Protein AF-A0A9E3LNZ0-F1 (afdb_monomer)

Solvent-accessible surface area (backbone atoms only — not comparable to full-atom values): 4791 Å² total; per-residue (Å²): 117,78,33,48,74,44,64,39,75,64,17,44,53,40,47,68,71,41,57,67,79,55,32,54,53,48,52,58,50,50,58,48,36,21,60,39,78,71,76,48,90,49,48,42,74,47,86,97,42,90,62,32,35,37,36,57,56,88,62,34,37,37,34,32,36,62,43,79,91,78,36,32,38,39,31,62,38,50,32,47,72,89,56,71,79,118

Radius of gyration: 11.93 Å; Cα contacts (8 Å, |Δi|>4): 143; chains: 1; bounding box: 29×30×30 Å

Secondary structure (DSSP, 8-state):
-PPEEEE-HHHHHHHHTS-HHHHHHHHHHHHHHHH-TT--TTEEEPTT-TTEEEEEETTEEEEEEEETTTTEEEEEEEEETTTTT-

Structure (mmCIF, N/CA/C/O backbone):
data_AF-A0A9E3LNZ0-F1
#
_entry.id   AF-A0A9E3LNZ0-F1
#
loop_
_atom_site.group_PDB
_atom_site.id
_atom_site.type_symbol
_atom_site.label_atom_id
_atom_site.label_alt_id
_atom_site.label_comp_id
_atom_site.label_asym_id
_atom_site.label_entity_id
_atom_site.label_seq_id
_atom_site.pdbx_PDB_ins_code
_atom_site.Cartn_x
_atom_site.Cartn_y
_atom_site.Cartn_z
_atom_site.occupancy
_atom_site.B_iso_or_equiv
_atom_site.auth_seq_id
_atom_site.auth_comp_id
_atom_site.auth_asym_id
_atom_site.auth_atom_id
_atom_site.pdbx_PDB_model_num
ATOM 1 N N . MET A 1 1 ? -3.186 15.306 9.682 1.00 62.16 1 MET A N 1
ATOM 2 C CA . MET A 1 1 ? -2.854 14.114 10.493 1.00 62.16 1 MET A CA 1
ATOM 3 C C . MET A 1 1 ? -1.891 13.285 9.668 1.00 62.16 1 MET A C 1
ATOM 5 O O . MET A 1 1 ? -2.239 12.995 8.536 1.00 62.16 1 MET A O 1
ATOM 9 N N . ASN A 1 2 ? -0.697 12.983 10.178 1.00 85.31 2 ASN A N 1
ATOM 10 C CA . ASN A 1 2 ? 0.271 12.159 9.451 1.00 85.31 2 ASN A CA 1
ATOM 11 C C . ASN A 1 2 ? 0.164 10.716 9.928 1.00 85.31 2 ASN A C 1
ATOM 13 O O . ASN A 1 2 ? 0.187 10.458 11.128 1.00 85.31 2 ASN A O 1
ATOM 17 N N . TRP A 1 3 ? 0.048 9.806 8.974 1.00 91.94 3 TRP A N 1
ATOM 18 C CA . TRP A 1 3 ? 0.078 8.373 9.183 1.00 91.94 3 TRP A CA 1
ATOM 19 C C . TRP A 1 3 ? 1.495 7.844 9.003 1.00 91.94 3 TRP A C 1
ATOM 21 O O . TRP A 1 3 ? 2.222 8.271 8.103 1.00 91.94 3 TRP A O 1
ATOM 31 N N . THR A 1 4 ? 1.868 6.862 9.813 1.00 94.19 4 THR A N 1
ATOM 32 C CA . THR A 1 4 ? 3.144 6.160 9.660 1.00 94.19 4 THR A CA 1
ATOM 33 C C . THR A 1 4 ? 2.953 4.978 8.718 1.00 94.19 4 THR A C 1
ATOM 35 O O . THR A 1 4 ? 2.078 4.144 8.940 1.00 94.19 4 THR A O 1
ATOM 38 N N . VAL A 1 5 ? 3.760 4.886 7.660 1.00 94.56 5 VAL A N 1
ATOM 39 C CA . VAL A 1 5 ? 3.718 3.752 6.727 1.00 94.56 5 VAL A CA 1
ATOM 40 C C . VAL A 1 5 ? 4.788 2.743 7.117 1.00 94.56 5 VAL A C 1
ATOM 42 O O . VAL A 1 5 ? 5.979 3.033 7.029 1.00 94.56 5 VAL A O 1
ATOM 45 N N . CYS A 1 6 ? 4.360 1.549 7.512 1.00 95.25 6 CYS A N 1
ATOM 46 C CA . CYS A 1 6 ? 5.237 0.468 7.941 1.00 95.25 6 CYS A CA 1
ATOM 47 C C . CYS A 1 6 ? 5.055 -0.734 7.010 1.00 95.25 6 CYS A C 1
ATOM 49 O O . CYS A 1 6 ? 3.973 -1.323 6.995 1.00 95.25 6 CYS A O 1
ATOM 51 N N . PRO A 1 7 ? 6.061 -1.123 6.215 1.00 95.94 7 PRO A N 1
ATOM 52 C CA . PRO A 1 7 ? 6.025 -2.397 5.517 1.00 95.94 7 PRO A CA 1
ATOM 53 C C . PRO A 1 7 ? 6.314 -3.554 6.475 1.00 95.94 7 PRO A C 1
ATOM 55 O O . PRO A 1 7 ? 7.141 -3.449 7.378 1.00 95.94 7 PRO A O 1
ATOM 58 N N . THR A 1 8 ? 5.640 -4.679 6.255 1.00 96.69 8 THR A N 1
ATOM 59 C CA . THR A 1 8 ? 6.075 -5.970 6.803 1.00 96.69 8 THR A CA 1
ATOM 60 C C . THR A 1 8 ? 7.408 -6.391 6.177 1.00 96.69 8 THR A C 1
ATOM 62 O O . THR A 1 8 ? 7.794 -5.881 5.124 1.00 96.69 8 THR A O 1
ATOM 65 N N . LEU A 1 9 ? 8.102 -7.358 6.787 1.00 96.12 9 LEU A N 1
ATOM 66 C CA . LEU A 1 9 ? 9.350 -7.901 6.234 1.00 96.12 9 LEU A CA 1
ATOM 67 C C . LEU A 1 9 ? 9.161 -8.456 4.812 1.00 96.12 9 LEU A C 1
ATOM 69 O O . LEU A 1 9 ? 10.002 -8.231 3.943 1.00 96.12 9 LEU A O 1
ATOM 73 N N . ASP A 1 10 ? 8.037 -9.127 4.555 1.00 95.06 10 ASP A N 1
ATOM 74 C CA . ASP A 1 10 ? 7.722 -9.668 3.231 1.00 95.06 10 ASP A CA 1
ATOM 75 C C . ASP A 1 10 ? 7.444 -8.552 2.221 1.00 95.06 10 ASP A C 1
ATOM 77 O O . ASP A 1 10 ? 8.018 -8.550 1.131 1.00 95.06 10 ASP A O 1
ATOM 81 N N . ALA A 1 11 ? 6.644 -7.550 2.598 1.00 95.50 11 ALA A N 1
ATOM 82 C CA . ALA A 1 11 ? 6.389 -6.391 1.746 1.00 95.50 11 ALA A CA 1
ATOM 83 C C . ALA A 1 11 ? 7.664 -5.590 1.450 1.00 95.50 11 ALA A C 1
ATOM 85 O O . ALA A 1 11 ? 7.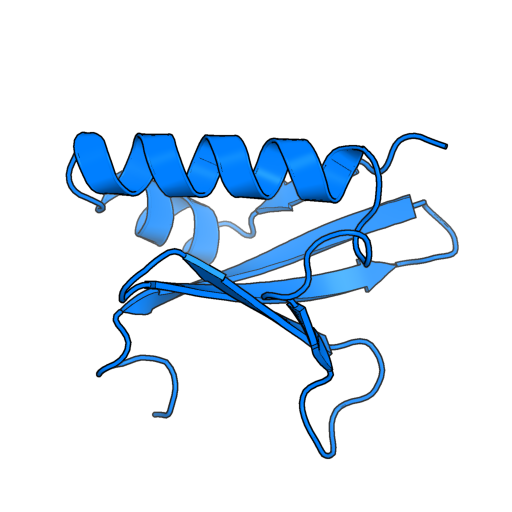832 -5.089 0.338 1.00 95.50 11 ALA A O 1
ATOM 86 N N . GLN A 1 12 ? 8.574 -5.477 2.420 1.00 96.81 12 GLN A N 1
ATOM 87 C CA . GLN A 1 12 ? 9.865 -4.830 2.219 1.00 96.81 12 GLN A CA 1
ATOM 88 C C . GLN A 1 12 ? 10.702 -5.587 1.181 1.00 96.81 12 GLN A C 1
ATOM 90 O O . GLN A 1 12 ? 11.174 -4.978 0.224 1.00 96.81 12 GLN A O 1
ATOM 95 N N . ARG A 1 13 ? 10.821 -6.914 1.306 1.00 96.25 13 ARG A N 1
ATOM 96 C CA . ARG A 1 13 ? 11.531 -7.751 0.322 1.00 96.25 13 ARG A CA 1
ATOM 97 C C . ARG A 1 13 ? 10.915 -7.642 -1.071 1.00 96.25 13 ARG A C 1
ATOM 99 O O . ARG A 1 13 ? 11.633 -7.515 -2.059 1.00 96.25 13 ARG A O 1
ATOM 106 N N . GLN A 1 14 ? 9.586 -7.650 -1.152 1.00 95.38 14 GLN A N 1
ATOM 107 C CA . GLN A 1 14 ? 8.859 -7.475 -2.408 1.00 95.38 14 GLN A CA 1
ATOM 108 C C . GLN A 1 14 ? 9.142 -6.111 -3.043 1.00 95.38 14 GLN A C 1
ATOM 110 O O . GLN A 1 14 ? 9.377 -6.047 -4.244 1.00 95.38 14 GLN A O 1
ATOM 115 N N . LEU A 1 15 ? 9.166 -5.033 -2.249 1.00 95.12 15 LEU A N 1
ATOM 116 C CA . LEU A 1 15 ? 9.529 -3.688 -2.704 1.00 95.12 15 LEU A CA 1
ATOM 117 C C . LEU A 1 15 ? 10.968 -3.616 -3.218 1.00 95.12 15 LEU A C 1
ATOM 119 O O . LEU A 1 15 ? 11.221 -2.975 -4.237 1.00 95.12 15 LEU A O 1
ATOM 123 N N . GLU A 1 16 ? 11.906 -4.244 -2.512 1.00 94.38 16 GLU A N 1
ATOM 124 C CA . GLU A 1 16 ? 13.325 -4.269 -2.874 1.00 94.38 16 GLU A CA 1
ATOM 125 C C . GLU A 1 16 ? 13.568 -5.021 -4.189 1.00 94.38 16 GLU A C 1
ATOM 127 O O . GLU A 1 16 ? 14.389 -4.572 -4.992 1.00 94.38 16 GLU A O 1
ATOM 132 N N . ALA A 1 17 ? 12.798 -6.085 -4.443 1.00 94.75 17 ALA A N 1
ATOM 133 C CA . ALA A 1 17 ? 12.848 -6.888 -5.665 1.00 94.75 17 ALA A CA 1
ATOM 134 C C . ALA A 1 17 ? 12.276 -6.187 -6.914 1.00 94.75 17 ALA A C 1
ATOM 136 O O . ALA A 1 17 ? 12.463 -6.676 -8.027 1.00 94.75 17 ALA A O 1
ATOM 137 N N . LEU A 1 18 ? 11.585 -5.052 -6.760 1.00 94.19 18 LEU A N 1
ATOM 138 C CA . LEU A 1 18 ? 11.048 -4.294 -7.890 1.00 94.19 18 LEU A CA 1
ATOM 139 C C . LEU A 1 18 ? 12.149 -3.590 -8.681 1.00 94.19 18 LEU A C 1
ATOM 141 O O . LEU A 1 18 ? 13.051 -2.962 -8.117 1.00 94.19 18 LEU A O 1
ATOM 145 N N . ASP A 1 19 ? 11.966 -3.540 -9.998 1.00 94.75 19 ASP A N 1
ATOM 146 C 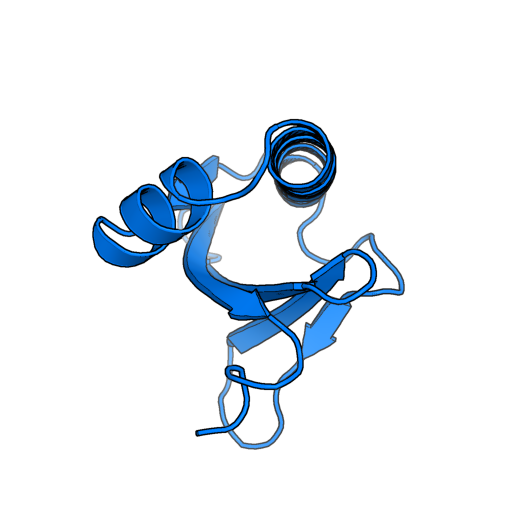CA . ASP A 1 19 ? 12.734 -2.678 -10.886 1.00 94.75 19 ASP A CA 1
ATOM 147 C C . ASP A 1 19 ? 12.676 -1.225 -10.392 1.00 94.75 19 ASP A C 1
ATOM 149 O O . ASP A 1 19 ? 11.619 -0.719 -9.989 1.00 94.75 19 ASP A O 1
ATOM 153 N N . ARG A 1 20 ? 13.798 -0.507 -10.489 1.00 95.56 20 ARG A N 1
ATOM 154 C CA . ARG A 1 20 ? 13.937 0.859 -9.957 1.00 95.56 20 ARG A CA 1
ATOM 155 C C . ARG A 1 20 ? 12.788 1.811 -10.353 1.00 95.56 20 ARG A C 1
ATOM 157 O O . ARG A 1 20 ? 12.224 2.433 -9.454 1.00 95.56 20 ARG A O 1
ATOM 164 N N . PRO A 1 21 ? 12.338 1.881 -11.627 1.00 95.88 21 PRO A N 1
ATOM 165 C CA . PRO A 1 21 ? 11.239 2.774 -12.011 1.00 95.88 21 PRO A CA 1
ATOM 166 C C . PRO A 1 21 ? 9.885 2.390 -11.399 1.00 95.88 21 PRO A C 1
ATOM 168 O O . PRO A 1 21 ? 9.000 3.231 -11.224 1.00 95.88 21 PRO A O 1
ATOM 171 N N . VAL A 1 22 ? 9.671 1.105 -11.114 1.00 95.00 22 VAL A N 1
ATOM 172 C CA . VAL A 1 22 ? 8.463 0.629 -10.437 1.00 95.00 22 VAL A CA 1
ATOM 173 C C . VAL A 1 22 ? 8.548 0.975 -8.957 1.00 95.00 22 VAL A C 1
ATOM 175 O O . VAL A 1 22 ? 7.617 1.588 -8.431 1.00 95.00 22 VAL A O 1
ATOM 178 N N . ARG A 1 23 ? 9.670 0.645 -8.312 1.00 95.88 23 ARG A N 1
ATOM 179 C CA . ARG A 1 23 ? 9.910 0.917 -6.894 1.00 95.88 23 ARG A CA 1
ATOM 180 C C . ARG A 1 23 ? 9.700 2.389 -6.555 1.00 95.88 23 ARG A C 1
ATOM 182 O O . ARG A 1 23 ? 8.947 2.698 -5.637 1.00 95.88 23 ARG A O 1
ATOM 189 N N . ASP A 1 24 ? 10.253 3.295 -7.359 1.00 96.31 24 ASP A N 1
ATOM 190 C CA . ASP A 1 24 ? 10.117 4.741 -7.153 1.00 96.31 24 ASP A CA 1
ATOM 191 C C . ASP A 1 24 ? 8.654 5.207 -7.240 1.00 96.31 24 ASP A C 1
ATOM 193 O O . ASP A 1 24 ? 8.207 6.055 -6.461 1.00 96.31 24 ASP A O 1
ATOM 197 N N . ARG A 1 25 ? 7.869 4.633 -8.164 1.00 95.56 25 ARG A N 1
ATOM 198 C CA . ARG A 1 25 ? 6.429 4.918 -8.266 1.00 95.56 25 ARG A CA 1
ATOM 199 C C . ARG A 1 25 ? 5.667 4.407 -7.049 1.00 95.56 25 ARG A C 1
ATOM 201 O O . ARG A 1 25 ? 4.776 5.109 -6.573 1.00 95.56 25 ARG A O 1
ATOM 208 N N . VAL A 1 26 ? 6.005 3.218 -6.549 1.00 94.81 26 VAL A N 1
ATOM 209 C CA . VAL A 1 26 ? 5.363 2.647 -5.360 1.00 94.81 26 VAL A CA 1
ATOM 210 C C . VAL A 1 26 ? 5.708 3.465 -4.118 1.00 94.81 26 VAL A C 1
ATOM 212 O O . VAL A 1 26 ? 4.790 3.862 -3.408 1.00 94.81 26 VAL A O 1
ATOM 215 N N . ILE A 1 27 ? 6.977 3.825 -3.902 1.00 94.44 27 ILE A N 1
ATOM 216 C CA . ILE A 1 27 ? 7.407 4.665 -2.770 1.00 94.44 27 ILE A CA 1
ATOM 217 C C . ILE A 1 27 ? 6.687 6.018 -2.786 1.00 94.44 27 ILE A C 1
ATOM 219 O O . ILE A 1 27 ? 6.133 6.433 -1.769 1.00 94.44 27 ILE A O 1
ATOM 223 N N . LYS A 1 28 ? 6.605 6.687 -3.945 1.00 94.00 28 LYS A N 1
ATOM 224 C CA . LYS A 1 28 ? 5.834 7.937 -4.078 1.00 94.00 28 LYS A CA 1
ATOM 225 C C . LYS A 1 28 ? 4.357 7.749 -3.735 1.00 94.00 28 LYS A C 1
ATOM 227 O O . LYS A 1 28 ? 3.737 8.653 -3.183 1.00 94.00 28 LYS A O 1
ATOM 232 N N . ALA A 1 29 ? 3.780 6.600 -4.074 1.00 93.38 29 ALA A N 1
ATOM 233 C CA . ALA A 1 29 ? 2.393 6.300 -3.754 1.00 93.38 29 ALA A CA 1
ATOM 234 C C . ALA A 1 29 ? 2.197 6.011 -2.253 1.00 93.38 29 ALA A C 1
ATOM 236 O O . ALA A 1 29 ? 1.226 6.492 -1.676 1.00 93.38 29 ALA A O 1
ATOM 237 N N . LEU A 1 30 ? 3.139 5.313 -1.608 1.00 92.38 30 LEU A N 1
ATOM 238 C CA . LEU A 1 30 ? 3.155 5.088 -0.158 1.00 92.38 30 LEU A CA 1
ATOM 239 C C . LEU A 1 30 ? 3.302 6.400 0.622 1.00 92.38 30 LEU A C 1
ATOM 241 O O . LEU A 1 30 ? 2.561 6.627 1.572 1.00 92.38 30 LEU A O 1
ATOM 245 N N . ALA A 1 31 ? 4.171 7.308 0.176 1.00 91.62 31 ALA A N 1
ATOM 246 C CA . ALA A 1 31 ? 4.311 8.632 0.784 1.00 91.62 31 ALA A CA 1
ATOM 247 C C . ALA A 1 31 ? 2.994 9.433 0.753 1.00 91.62 31 ALA A C 1
ATOM 249 O O . ALA A 1 31 ? 2.692 10.164 1.688 1.00 91.62 31 ALA A O 1
ATOM 250 N N . ARG A 1 32 ? 2.164 9.255 -0.285 1.00 90.88 32 ARG A N 1
ATOM 251 C CA . ARG A 1 32 ? 0.824 9.866 -0.336 1.00 90.88 32 ARG A CA 1
ATOM 252 C C . ARG A 1 32 ? -0.145 9.238 0.667 1.00 90.88 32 ARG A C 1
ATOM 254 O O . ARG A 1 32 ? -0.950 9.966 1.237 1.00 90.88 32 ARG A O 1
ATOM 261 N N . LEU A 1 33 ? -0.049 7.926 0.911 1.00 89.56 33 LEU A N 1
ATOM 262 C CA . LEU A 1 33 ? -0.845 7.260 1.952 1.00 89.56 33 LEU A CA 1
ATOM 263 C C . LEU A 1 33 ? -0.496 7.765 3.357 1.00 89.56 33 LEU A C 1
ATOM 265 O O . LEU A 1 33 ? -1.371 7.787 4.215 1.00 89.56 33 LEU A O 1
ATOM 269 N N . ALA A 1 34 ? 0.752 8.188 3.584 1.00 89.50 34 ALA A N 1
ATOM 270 C CA . ALA A 1 34 ? 1.164 8.799 4.847 1.00 89.50 34 ALA A CA 1
ATOM 271 C C . ALA A 1 34 ? 0.423 10.123 5.126 1.00 89.50 34 ALA A C 1
ATOM 273 O O . ALA A 1 34 ? 0.159 10.455 6.277 1.00 89.50 34 ALA A O 1
ATOM 274 N N . CYS A 1 35 ? 0.061 10.885 4.088 1.00 90.00 35 CYS A N 1
ATOM 275 C CA . CYS A 1 35 ? -0.729 12.109 4.249 1.00 90.00 35 CYS A CA 1
ATOM 276 C C . CYS A 1 35 ? -2.210 11.801 4.496 1.00 90.00 35 CYS A C 1
ATOM 278 O O . CYS A 1 35 ? -2.827 12.377 5.387 1.00 90.00 35 CYS A O 1
ATOM 280 N N . ASP A 1 36 ? -2.775 10.901 3.692 1.00 87.94 36 ASP A N 1
ATOM 281 C CA . ASP A 1 36 ? -4.141 10.411 3.848 1.00 87.94 36 ASP A CA 1
ATOM 282 C C . ASP A 1 36 ? -4.263 9.017 3.197 1.00 87.94 36 ASP A C 1
ATOM 284 O O . ASP A 1 36 ? -4.138 8.890 1.969 1.00 87.94 36 ASP A O 1
ATOM 288 N N . PRO A 1 37 ? -4.551 7.960 3.979 1.00 84.12 37 PRO A N 1
ATOM 289 C CA . PRO A 1 37 ? -4.666 6.603 3.466 1.00 84.12 37 PRO A CA 1
ATOM 290 C C . PRO A 1 37 ? -5.839 6.380 2.509 1.00 84.12 37 PRO A C 1
ATOM 292 O O . PRO A 1 37 ? -5.917 5.313 1.894 1.00 84.12 37 PRO A O 1
ATOM 295 N N . TYR A 1 38 ? -6.758 7.341 2.395 1.00 84.38 38 TYR A N 1
ATOM 296 C CA . TYR A 1 38 ? -7.950 7.277 1.552 1.00 84.38 38 TYR A CA 1
ATOM 297 C C . TYR A 1 38 ? -7.915 8.257 0.372 1.00 84.38 38 TYR A C 1
ATOM 299 O O . TYR A 1 38 ? -8.714 8.103 -0.550 1.00 84.38 38 TYR A O 1
ATOM 307 N N . ALA A 1 39 ? -6.985 9.219 0.345 1.00 75.81 39 ALA A N 1
ATOM 308 C CA . ALA A 1 39 ? -6.992 10.331 -0.617 1.00 75.81 39 ALA A CA 1
ATOM 309 C C . ALA A 1 39 ? -6.820 9.925 -2.088 1.00 75.81 39 ALA A C 1
ATOM 311 O O . ALA A 1 39 ? -7.099 10.708 -2.996 1.00 75.81 39 ALA A O 1
ATOM 312 N N . SER A 1 40 ? -6.316 8.722 -2.362 1.00 81.38 40 SER A N 1
ATOM 313 C CA . SER A 1 40 ? -6.062 8.288 -3.733 1.00 81.38 40 SER A CA 1
ATOM 314 C C . SER A 1 40 ? -7.292 7.593 -4.332 1.00 81.38 40 SER A C 1
ATOM 316 O O . SER A 1 40 ? -7.738 6.583 -3.785 1.00 81.38 40 SER A O 1
ATOM 318 N N . PRO A 1 41 ? -7.778 7.999 -5.526 1.00 80.69 41 PRO A N 1
ATOM 319 C CA . PRO A 1 41 ? -8.889 7.319 -6.211 1.00 80.69 41 PRO A CA 1
ATOM 320 C C . PRO A 1 41 ? -8.543 5.876 -6.623 1.00 80.69 41 PRO A C 1
ATOM 322 O O . PRO A 1 41 ? -9.408 5.086 -7.003 1.00 80.69 41 PRO A O 1
ATOM 325 N N . ASN A 1 42 ? -7.260 5.515 -6.547 1.00 90.50 42 ASN A N 1
ATOM 326 C CA . ASN A 1 42 ? -6.761 4.173 -6.817 1.00 90.50 42 ASN A CA 1
ATOM 327 C C . ASN A 1 42 ? -6.806 3.248 -5.592 1.00 90.50 42 ASN A C 1
ATOM 329 O O . ASN A 1 42 ? -6.413 2.082 -5.710 1.00 90.50 42 ASN A O 1
ATOM 333 N N . VAL A 1 43 ? -7.268 3.747 -4.443 1.00 92.69 43 VAL A N 1
ATOM 334 C CA . VAL A 1 43 ? -7.532 2.966 -3.235 1.00 92.69 43 VAL A CA 1
ATOM 335 C C . VAL A 1 43 ? -8.935 2.379 -3.311 1.00 92.69 43 VAL A C 1
ATOM 337 O O . VAL A 1 43 ? -9.908 3.072 -3.593 1.00 92.69 43 VAL A O 1
ATOM 340 N N . LYS A 1 44 ? -9.056 1.079 -3.043 1.00 91.38 44 LYS A N 1
ATOM 341 C CA . LYS A 1 44 ? -10.350 0.422 -2.830 1.00 91.38 44 LYS A CA 1
ATOM 342 C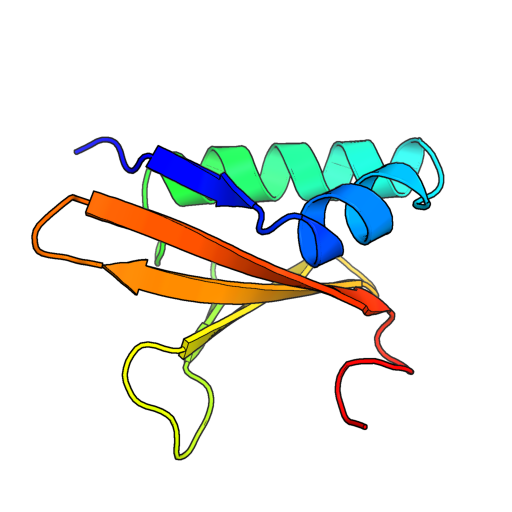 C . LYS A 1 44 ? -10.294 -0.454 -1.592 1.00 91.38 44 LYS A C 1
ATOM 344 O O . LYS A 1 44 ? -9.328 -1.192 -1.410 1.00 91.38 44 LYS A O 1
ATOM 349 N N . ALA A 1 45 ? -11.349 -0.414 -0.784 1.00 90.06 45 ALA A N 1
ATOM 350 C CA . ALA A 1 45 ? -11.551 -1.400 0.268 1.00 90.06 45 ALA A CA 1
ATOM 351 C C . ALA A 1 45 ? -11.758 -2.788 -0.360 1.00 90.06 45 ALA A C 1
ATOM 353 O O . ALA A 1 45 ? -12.461 -2.931 -1.368 1.00 90.06 45 ALA A O 1
ATOM 354 N N . LEU A 1 46 ? -11.135 -3.811 0.220 1.00 86.38 46 LEU A N 1
ATOM 355 C CA . LEU A 1 46 ? -11.340 -5.189 -0.214 1.00 86.38 46 LEU A CA 1
ATOM 356 C C . LEU A 1 46 ? -12.667 -5.714 0.338 1.00 86.38 46 LEU A C 1
ATOM 358 O O . LEU A 1 46 ? -12.978 -5.558 1.520 1.00 86.38 46 LEU A O 1
ATOM 362 N N . ARG A 1 47 ? -13.458 -6.366 -0.521 1.00 78.81 47 ARG A N 1
ATOM 363 C CA . ARG A 1 47 ? -14.728 -6.978 -0.108 1.00 78.81 47 ARG A CA 1
ATOM 364 C C . ARG A 1 47 ? -14.463 -8.107 0.892 1.00 78.81 47 ARG A C 1
ATOM 366 O O . ARG A 1 47 ? -13.548 -8.901 0.703 1.00 78.81 47 ARG A O 1
ATOM 373 N N . GLY A 1 48 ? -15.265 -8.166 1.955 1.00 69.25 48 GLY A N 1
ATOM 374 C CA . GLY A 1 48 ? -15.229 -9.248 2.946 1.00 69.25 48 GLY A CA 1
ATOM 375 C C . GLY A 1 48 ? -14.117 -9.167 4.001 1.00 69.25 48 GLY A C 1
ATOM 376 O O . GLY A 1 48 ? -14.114 -9.986 4.912 1.00 69.25 48 GLY A O 1
ATOM 377 N N . LYS A 1 49 ? -13.199 -8.188 3.941 1.00 70.31 49 LYS A N 1
ATOM 378 C CA . LYS A 1 49 ? -12.136 -8.011 4.950 1.00 70.31 49 LYS A CA 1
ATOM 379 C C . LYS A 1 49 ? -12.113 -6.567 5.463 1.00 70.31 49 LYS A C 1
ATOM 381 O O . LYS A 1 49 ? -11.549 -5.684 4.819 1.00 70.31 49 LYS A O 1
ATOM 386 N N . LYS A 1 50 ? -12.740 -6.324 6.624 1.00 75.50 50 LYS A N 1
ATOM 387 C CA . LYS A 1 50 ? -12.752 -5.002 7.281 1.00 75.50 50 LYS A CA 1
ATOM 388 C C . LYS A 1 50 ? -11.319 -4.503 7.501 1.00 75.50 50 LYS A C 1
ATOM 390 O O . LYS A 1 50 ? -10.443 -5.275 7.876 1.00 75.50 50 LYS A O 1
ATOM 395 N N . GLY A 1 51 ? -11.091 -3.217 7.235 1.00 81.94 51 GLY A N 1
ATOM 396 C CA . GLY A 1 51 ? -9.796 -2.570 7.459 1.00 81.94 51 GLY A CA 1
ATOM 397 C C . GLY A 1 51 ? -8.697 -2.921 6.452 1.00 81.94 51 GLY A C 1
ATOM 398 O O . GLY A 1 51 ? -7.568 -2.487 6.655 1.00 81.94 51 GLY A O 1
ATOM 399 N N . ARG A 1 52 ? -8.998 -3.667 5.374 1.00 89.88 52 ARG A N 1
ATOM 400 C CA . ARG A 1 52 ? -8.035 -3.969 4.302 1.00 89.88 52 ARG A CA 1
ATOM 401 C C . ARG A 1 52 ? -8.320 -3.175 3.036 1.00 89.88 52 ARG A C 1
ATOM 403 O O . ARG A 1 52 ? -9.450 -3.135 2.542 1.00 89.88 52 ARG A O 1
ATOM 410 N N . TYR A 1 53 ? -7.263 -2.620 2.468 1.00 93.31 53 TYR A N 1
ATOM 411 C CA . TYR A 1 53 ? -7.308 -1.751 1.307 1.00 93.31 53 TYR A CA 1
ATOM 412 C C . TYR A 1 53 ? -6.316 -2.220 0.255 1.00 93.31 53 TYR A C 1
ATOM 414 O O . TYR A 1 53 ? -5.305 -2.859 0.545 1.00 93.31 53 TYR A O 1
ATOM 422 N N . ARG A 1 54 ? -6.626 -1.883 -0.992 1.00 92.81 54 ARG A N 1
ATOM 423 C CA . ARG A 1 54 ? -5.766 -2.108 -2.144 1.00 92.81 54 ARG A CA 1
ATOM 424 C C . ARG A 1 54 ? -5.534 -0.789 -2.853 1.00 92.81 54 ARG A C 1
ATOM 426 O O . ARG A 1 54 ? -6.480 -0.224 -3.404 1.00 92.81 54 ARG A O 1
ATOM 433 N N . LEU A 1 55 ? -4.279 -0.372 -2.931 1.00 94.44 55 LEU A N 1
ATOM 434 C CA . LEU A 1 55 ? -3.828 0.726 -3.775 1.00 94.44 55 LEU A CA 1
ATOM 435 C C . LEU A 1 55 ? -3.296 0.176 -5.104 1.00 94.44 55 LEU A C 1
ATOM 437 O O . LEU A 1 55 ? -2.461 -0.727 -5.131 1.00 94.44 55 LEU A O 1
ATOM 441 N N . ARG A 1 56 ? -3.774 0.724 -6.225 1.00 94.31 56 ARG A N 1
ATOM 442 C CA . ARG A 1 56 ? -3.242 0.423 -7.563 1.00 94.31 56 ARG A CA 1
ATOM 443 C C . ARG A 1 56 ? -2.134 1.407 -7.945 1.00 94.31 56 ARG A C 1
ATOM 445 O O . ARG A 1 56 ? -2.358 2.614 -7.941 1.00 94.31 56 ARG A O 1
ATOM 452 N N . VAL A 1 57 ? -0.987 0.880 -8.371 1.00 93.94 57 VAL A N 1
ATOM 453 C CA . VAL A 1 57 ? 0.151 1.6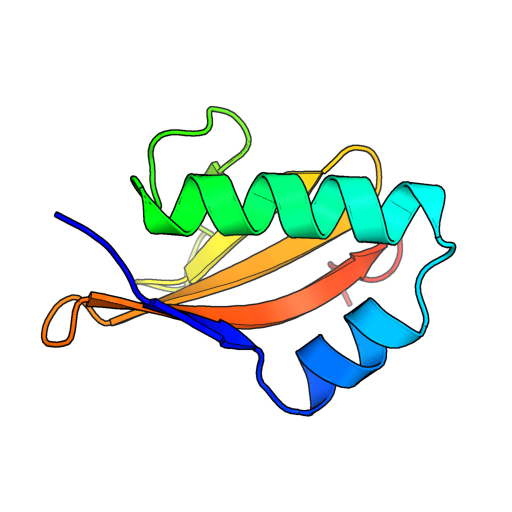42 -8.908 1.00 93.94 57 VAL A CA 1
ATOM 454 C C . VAL A 1 57 ? 0.521 1.061 -10.275 1.00 93.94 57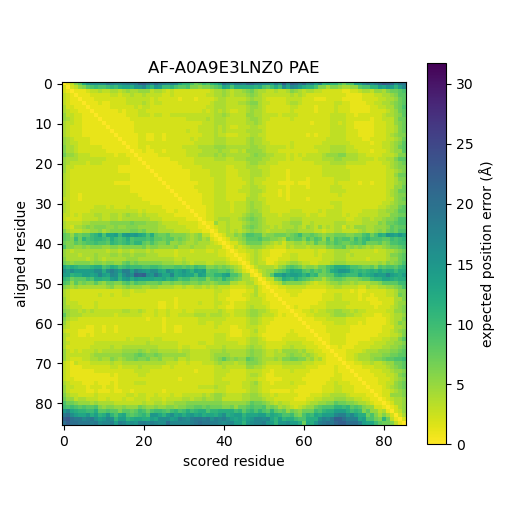 VAL A C 1
ATOM 456 O O . VAL A 1 57 ? 1.357 0.171 -10.400 1.00 93.94 57 VAL A O 1
ATOM 459 N N . GLY A 1 58 ? -0.165 1.517 -11.327 1.00 92.38 58 GLY A N 1
ATOM 460 C CA . GLY A 1 58 ? -0.043 0.922 -12.663 1.00 92.38 58 GLY A CA 1
ATOM 461 C C . GLY A 1 58 ? -0.481 -0.548 -12.674 1.00 92.38 58 GLY A C 1
ATOM 462 O O . GLY A 1 58 ? -1.651 -0.856 -12.404 1.00 92.38 58 GLY A O 1
ATOM 463 N N . ASP A 1 59 ? 0.461 -1.443 -12.977 1.00 93.81 59 ASP A N 1
ATOM 464 C CA . ASP A 1 59 ? 0.272 -2.898 -12.941 1.00 93.81 59 ASP A CA 1
ATOM 465 C C . ASP A 1 59 ? 0.555 -3.531 -11.577 1.00 93.81 59 ASP A C 1
ATOM 467 O O . ASP A 1 59 ? 0.244 -4.702 -11.376 1.00 93.81 59 ASP A O 1
ATOM 471 N N . TRP A 1 60 ? 1.034 -2.761 -10.606 1.00 94.38 60 TRP A N 1
ATOM 472 C CA . TRP A 1 60 ? 1.315 -3.235 -9.256 1.00 94.38 60 TRP A CA 1
ATOM 473 C C . TRP A 1 60 ? 0.162 -2.924 -8.308 1.00 94.38 60 TRP A C 1
ATOM 475 O O . TRP A 1 60 ? -0.598 -1.965 -8.496 1.00 94.38 60 TRP A O 1
ATOM 485 N N . ARG A 1 61 ? -0.014 -3.780 -7.307 1.00 94.31 61 ARG A N 1
ATOM 486 C CA . ARG A 1 61 ? -1.013 -3.647 -6.249 1.00 94.31 61 ARG A CA 1
ATOM 487 C C . ARG A 1 61 ? -0.304 -3.685 -4.914 1.00 94.31 61 ARG A C 1
ATOM 489 O O . ARG A 1 61 ? 0.523 -4.555 -4.677 1.00 94.31 61 ARG A O 1
ATOM 496 N N . VAL A 1 62 ? -0.666 -2.735 -4.069 1.00 95.00 62 VAL A N 1
ATOM 497 C CA . VAL A 1 62 ? -0.210 -2.648 -2.690 1.00 95.00 62 VAL A CA 1
ATOM 498 C C . VAL A 1 62 ? -1.402 -2.979 -1.808 1.00 95.00 62 VAL A C 1
ATOM 500 O O . VAL A 1 62 ? -2.413 -2.270 -1.855 1.00 95.00 62 VAL A O 1
ATOM 503 N N . LEU A 1 63 ? -1.308 -4.061 -1.044 1.00 94.25 63 LEU A N 1
ATOM 504 C CA . LEU A 1 63 ? -2.289 -4.415 -0.027 1.00 94.25 63 LEU A CA 1
ATOM 505 C C . LEU A 1 63 ? -1.818 -3.865 1.310 1.00 94.25 63 LEU A C 1
ATOM 507 O O . LEU A 1 63 ? -0.681 -4.091 1.723 1.00 94.25 63 LEU A O 1
ATOM 511 N N . TYR A 1 64 ? -2.699 -3.141 1.985 1.00 94.69 64 TYR A N 1
ATOM 512 C CA . TYR A 1 64 ? -2.391 -2.568 3.284 1.00 94.69 64 TYR A CA 1
ATOM 513 C C . TYR A 1 64 ? -3.596 -2.599 4.211 1.00 94.69 64 TYR A C 1
ATOM 515 O O . TYR A 1 64 ? -4.751 -2.697 3.778 1.00 94.69 64 TYR A O 1
ATOM 523 N N . THR A 1 65 ? -3.314 -2.512 5.501 1.00 93.56 65 THR A N 1
ATOM 524 C CA . THR A 1 65 ? -4.317 -2.357 6.549 1.00 93.56 65 THR A CA 1
ATOM 525 C C . THR A 1 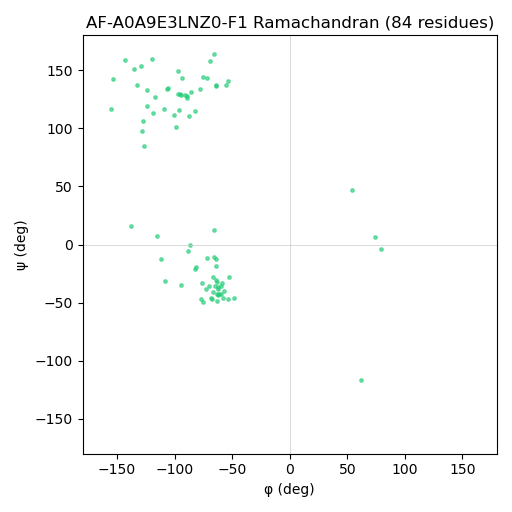65 ? -4.088 -1.070 7.312 1.00 93.56 65 THR A C 1
ATOM 527 O O . THR A 1 65 ? -3.002 -0.494 7.263 1.00 93.56 65 THR A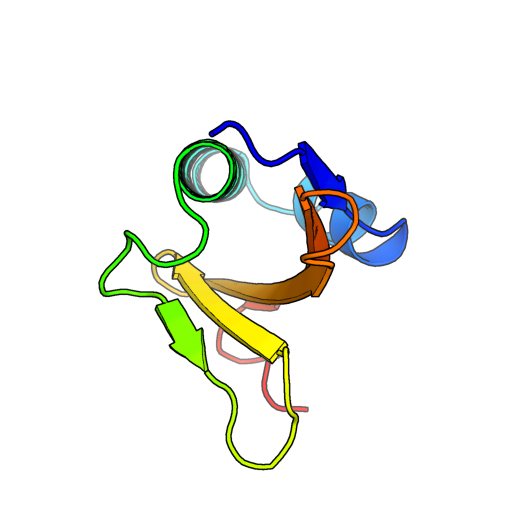 O 1
ATOM 530 N N . LEU A 1 66 ? -5.131 -0.606 7.991 1.00 92.19 66 LEU A N 1
ATOM 531 C CA . LEU A 1 66 ? -5.079 0.614 8.783 1.00 92.19 66 LEU A CA 1
ATOM 532 C C . LEU A 1 66 ? -5.326 0.292 10.243 1.00 92.19 66 LEU A C 1
ATOM 534 O O . LEU A 1 66 ? -6.352 -0.305 10.567 1.00 92.19 66 LEU A O 1
ATOM 538 N N . ASP A 1 67 ? -4.413 0.747 11.087 1.00 90.25 67 ASP A N 1
ATOM 539 C CA . ASP A 1 67 ? -4.637 0.867 12.516 1.00 90.25 67 ASP A CA 1
ATOM 540 C C . ASP A 1 67 ? -4.957 2.333 12.820 1.00 90.25 67 ASP A C 1
ATOM 542 O O . ASP A 1 67 ? -4.124 3.222 12.629 1.00 90.25 67 ASP A O 1
ATOM 546 N N . ARG A 1 68 ? -6.209 2.594 13.202 1.00 87.06 68 ARG A N 1
ATOM 547 C CA . ARG A 1 68 ? -6.708 3.954 13.444 1.00 87.06 68 ARG A CA 1
ATOM 548 C C . ARG A 1 68 ? -6.341 4.466 14.830 1.00 87.06 68 ARG A C 1
ATOM 550 O O . ARG A 1 68 ? -6.322 5.680 15.002 1.00 87.06 68 ARG A O 1
ATOM 557 N N . ASP A 1 69 ? -6.040 3.572 15.766 1.00 89.12 69 ASP A N 1
ATOM 558 C CA . ASP A 1 69 ? -5.736 3.938 17.147 1.00 89.12 69 ASP A CA 1
ATOM 559 C C . ASP A 1 69 ? -4.320 4.519 17.239 1.00 89.12 69 ASP A C 1
ATOM 561 O O . ASP A 1 69 ? -4.076 5.458 17.993 1.00 89.12 69 ASP A O 1
ATOM 565 N N . VAL A 1 70 ? -3.405 4.027 16.392 1.00 91.00 70 VAL A N 1
ATOM 566 C CA . VAL A 1 70 ? -2.009 4.501 16.311 1.00 91.00 70 VAL A CA 1
ATOM 567 C C . VAL A 1 70 ? -1.636 5.169 14.980 1.00 91.00 70 VAL A C 1
ATOM 569 O O . VAL A 1 70 ? -0.472 5.492 14.758 1.00 91.00 70 VAL A O 1
ATOM 572 N N . LEU A 1 71 ? -2.608 5.407 14.090 1.00 91.06 71 LEU A N 1
ATOM 573 C CA . LEU A 1 71 ? -2.419 6.043 12.775 1.00 91.06 71 LEU A CA 1
ATOM 574 C C . LEU A 1 71 ? -1.346 5.355 11.908 1.00 91.06 71 LEU A C 1
ATOM 576 O O . LEU A 1 71 ? -0.494 6.005 11.296 1.00 91.06 71 LEU A O 1
ATOM 580 N N . VAL A 1 72 ? -1.398 4.024 11.826 1.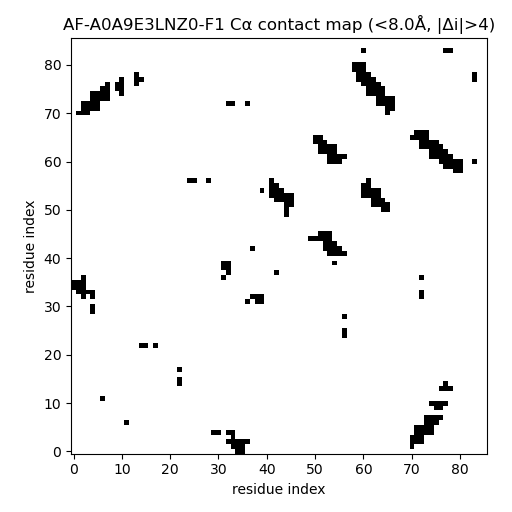00 93.44 72 VAL A N 1
ATOM 581 C CA . VAL A 1 72 ? -0.445 3.218 11.047 1.00 93.44 72 VAL A CA 1
ATOM 582 C C . VAL A 1 72 ? -1.085 2.666 9.775 1.00 93.44 72 VAL A C 1
ATOM 584 O O . VAL A 1 72 ? -2.173 2.089 9.789 1.00 93.44 72 VAL A O 1
ATOM 587 N N . VAL A 1 73 ? -0.363 2.805 8.664 1.00 94.25 73 VAL A N 1
ATOM 588 C CA . VAL A 1 73 ? -0.596 2.110 7.396 1.00 94.25 73 VAL A CA 1
ATOM 589 C C . VAL A 1 73 ? 0.363 0.926 7.332 1.00 94.25 73 VAL A C 1
ATOM 591 O O . VAL A 1 73 ? 1.542 1.086 7.018 1.00 94.25 73 VAL A O 1
ATOM 594 N N . LEU A 1 74 ? -0.138 -0.273 7.617 1.00 95.62 74 LEU A N 1
ATOM 595 C CA . LEU A 1 74 ? 0.658 -1.495 7.545 1.00 95.62 74 LEU A CA 1
ATOM 596 C C . LEU A 1 74 ? 0.606 -2.056 6.123 1.00 95.62 74 LEU A C 1
ATOM 598 O O . LEU A 1 74 ? -0.438 -2.547 5.690 1.00 95.62 74 LEU A O 1
ATOM 602 N N . VAL A 1 75 ? 1.719 -1.997 5.393 1.00 96.44 75 VAL A N 1
ATOM 603 C CA . VAL A 1 75 ? 1.830 -2.584 4.051 1.00 96.44 75 VAL A CA 1
ATOM 604 C C . VAL A 1 75 ? 2.126 -4.073 4.184 1.00 96.44 75 VAL A C 1
ATOM 606 O O . VAL A 1 75 ? 3.178 -4.480 4.677 1.00 96.44 75 VAL A O 1
ATOM 609 N N . VAL A 1 76 ? 1.173 -4.885 3.740 1.00 95.31 76 VAL A N 1
ATOM 610 C CA . VAL A 1 76 ? 1.207 -6.344 3.880 1.00 95.31 76 VAL A CA 1
ATOM 611 C C . VAL A 1 76 ? 1.792 -7.000 2.637 1.00 95.31 76 VAL A C 1
ATOM 613 O O . VAL A 1 76 ? 2.495 -7.992 2.756 1.00 95.31 76 VAL A O 1
ATOM 616 N N . GLU A 1 77 ? 1.530 -6.444 1.453 1.00 94.75 77 GLU A N 1
ATOM 617 C CA . GLU A 1 77 ? 1.959 -7.059 0.198 1.00 94.75 77 GLU A CA 1
ATOM 618 C C . GLU A 1 77 ? 2.135 -6.018 -0.909 1.00 94.75 77 GLU A C 1
ATOM 620 O O . GLU A 1 77 ? 1.334 -5.084 -1.033 1.00 94.75 77 GLU A O 1
ATOM 625 N N . VAL A 1 78 ? 3.152 -6.207 -1.745 1.00 95.19 78 VAL A N 1
ATOM 626 C CA . VAL A 1 78 ? 3.374 -5.482 -2.995 1.00 95.19 78 VAL A CA 1
ATOM 627 C C . VAL A 1 78 ? 3.575 -6.495 -4.114 1.00 95.19 78 VAL A C 1
ATOM 629 O O . VAL A 1 78 ? 4.623 -7.119 -4.222 1.00 95.19 78 VAL A O 1
ATOM 632 N N . ALA A 1 79 ? 2.567 -6.646 -4.967 1.00 94.00 79 ALA A N 1
ATOM 633 C CA . ALA A 1 79 ? 2.548 -7.696 -5.980 1.00 94.00 79 ALA A CA 1
ATOM 634 C C . ALA A 1 79 ? 2.096 -7.181 -7.345 1.00 94.00 79 ALA A C 1
ATOM 636 O O . ALA A 1 79 ? 1.308 -6.231 -7.472 1.00 94.00 79 ALA A O 1
ATOM 637 N N . HIS A 1 80 ? 2.579 -7.828 -8.401 1.00 93.25 80 HIS A N 1
ATOM 638 C CA . HIS A 1 80 ? 2.135 -7.535 -9.753 1.00 93.25 80 HIS A CA 1
ATOM 639 C C . HIS A 1 80 ? 0.682 -8.000 -9.948 1.00 93.25 80 HIS A C 1
ATOM 641 O O . HIS A 1 80 ? 0.181 -8.894 -9.266 1.00 93.25 80 HIS A O 1
ATOM 647 N N . ARG A 1 81 ? -0.037 -7.431 -10.925 1.00 87.94 81 ARG A N 1
ATOM 648 C CA . ARG A 1 81 ? -1.461 -7.732 -11.183 1.00 87.94 81 ARG A CA 1
ATOM 649 C C . ARG A 1 81 ? -1.802 -9.203 -11.345 1.00 87.94 81 ARG A C 1
ATOM 651 O O . ARG A 1 81 ? -2.954 -9.567 -11.140 1.00 87.94 81 ARG A O 1
ATOM 658 N 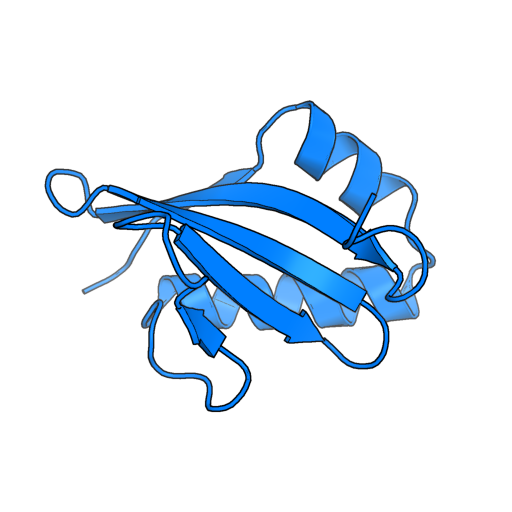N . ARG A 1 82 ? -0.823 -9.978 -11.807 1.00 85.50 82 ARG A N 1
ATOM 659 C CA . ARG A 1 82 ? -0.937 -11.407 -12.105 1.00 85.50 82 ARG A CA 1
ATOM 660 C C . ARG A 1 82 ? -0.807 -12.276 -10.851 1.00 85.50 82 ARG A C 1
ATOM 662 O O . ARG A 1 82 ? -1.249 -13.414 -10.881 1.00 85.50 82 ARG A O 1
ATOM 669 N N . GLU A 1 83 ? -0.232 -11.734 -9.783 1.00 76.38 83 GLU A N 1
ATOM 670 C CA . GLU A 1 83 ? 0.094 -12.457 -8.548 1.00 76.38 83 GLU A CA 1
ATOM 671 C C . GLU A 1 83 ? -0.827 -12.054 -7.392 1.00 76.38 83 GLU A C 1
ATOM 673 O O . GLU A 1 83 ? -1.212 -12.904 -6.602 1.00 76.38 83 GLU A O 1
ATOM 678 N N . ALA A 1 84 ? -1.288 -10.798 -7.370 1.00 62.69 84 ALA A N 1
ATOM 679 C CA . ALA A 1 84 ? -2.085 -10.192 -6.295 1.00 62.69 84 ALA A CA 1
ATOM 680 C C . ALA A 1 84 ? -3.512 -10.768 -6.075 1.00 62.69 84 ALA A C 1
ATOM 682 O O . ALA A 1 84 ? -4.335 -10.127 -5.418 1.00 62.69 84 ALA A O 1
ATOM 683 N N . TYR A 1 85 ? -3.845 -11.912 -6.676 1.00 56.94 85 TYR A N 1
ATOM 684 C CA . TYR A 1 85 ? -5.131 -12.609 -6.512 1.00 56.94 85 TYR A CA 1
ATOM 685 C C . TYR A 1 85 ? -4.981 -14.132 -6.375 1.00 56.94 85 TYR A C 1
ATOM 687 O O . TYR A 1 85 ? -5.966 -14.847 -6.568 1.00 56.94 85 TYR A O 1
ATOM 695 N N . ARG A 1 86 ? -3.771 -14.627 -6.096 1.00 52.47 86 ARG A N 1
ATOM 696 C CA . ARG A 1 86 ? -3.603 -16.002 -5.617 1.00 52.47 86 ARG A CA 1
ATOM 697 C C . ARG A 1 86 ? -3.911 -16.110 -4.130 1.00 52.47 86 ARG A C 1
ATOM 699 O O . ARG A 1 86 ? -3.783 -15.088 -3.420 1.00 52.47 86 ARG A O 1
#

pLDDT: mean 89.61, std 9.08, range [52.47, 96.81]

Mean predicted aligned error: 4.0 Å

Foldseek 3Di:
DFAAEAEDPAAVVQLVPDDPVQSVLVVVVSNVVRVPVPPDPQKDADPPDPQWIWGDRPQKIWIWGADPVRRYTYTYHIDGNVPVPD

Sequence (86 aa):
MNWTVCPTLDAQRQLEALDRPVRDRVIKALARLACDPYASPNVKALRGKKGRYRLRVGDWRVLYTLDRDVLVVLVVEVAHRREAYR

Nearest PDB structures (foldseek):
  3g5o-assembly1_B  TM=8.538E-01  e=7.262E-07  Mycobacterium tuberculosis H37Rv
  3g5o-assembly1_C  TM=8.341E-01  e=2.471E-06  Mycobacterium tuberculosis H37Rv
  2kc9-assembly1_A  TM=8.185E-01  e=4.139E-06  Escherichia coli K-12
  4fxe-assembly1_E  TM=8.608E-01  e=1.823E-05  Escherichia coli K-12
  4fxi-assembly2_B  TM=8.451E-01  e=2.862E-05  Escherichia coli K-12